Protein AF-A0A7K2NZA0-F1 (afdb_monomer_lite)

Secondary structure (DSSP, 8-state):
---HHHHHHT--TT------------EETTEES--HHHHHHHHHHHHHHHTT-

Radius of gyration: 13.84 Å; chains: 1; bounding box: 26×15×40 Å

pLDDT: mean 97.54, std 2.32, range [82.0, 98.56]

Sequence (53 aa):
MKTIDELLSEGVAGKRVFVRADLNVPLDGTTITDDGRIRAVVPTVKALADAGA

Structure (mmCIF, N/CA/C/O backbone):
data_AF-A0A7K2NZA0-F1
#
_entry.id   AF-A0A7K2NZA0-F1
#
loop_
_atom_site.group_PDB
_atom_site.id
_atom_site.type_symbol
_atom_site.label_atom_id
_atom_site.label_alt_id
_atom_site.label_comp_id
_atom_site.label_asym_id
_atom_site.label_entity_id
_atom_site.label_seq_id
_atom_site.pdbx_PDB_ins_code
_atom_site.Cartn_x
_atom_site.Cartn_y
_atom_site.Cartn_z
_atom_site.occupancy
_atom_site.B_iso_or_equiv
_atom_site.auth_seq_id
_atom_site.auth_comp_id
_atom_site.auth_asym_id
_atom_site.auth_atom_id
_atom_site.pdbx_PDB_model_num
ATOM 1 N N . MET A 1 1 ? 8.250 7.515 18.821 1.00 82.00 1 MET A N 1
ATOM 2 C CA . MET A 1 1 ? 7.654 7.633 17.473 1.00 82.00 1 MET A CA 1
ATOM 3 C C . MET A 1 1 ? 6.685 6.479 17.355 1.00 82.00 1 MET A C 1
ATOM 5 O O . MET A 1 1 ? 7.121 5.374 17.634 1.00 82.00 1 MET A O 1
ATOM 9 N N . LYS A 1 2 ? 5.413 6.734 17.042 1.00 93.19 2 LYS A N 1
ATOM 10 C CA . LYS A 1 2 ? 4.416 5.667 16.928 1.00 93.19 2 LYS A CA 1
ATOM 11 C C . LYS A 1 2 ? 4.600 4.908 15.611 1.00 93.19 2 LYS A C 1
ATOM 13 O O . LYS A 1 2 ? 4.807 5.550 14.580 1.00 93.19 2 LYS A O 1
ATOM 18 N N . THR A 1 3 ? 4.548 3.585 15.649 1.00 97.38 3 THR A N 1
ATOM 19 C CA . THR A 1 3 ? 4.690 2.706 14.481 1.00 97.38 3 THR A CA 1
ATOM 20 C C . THR A 1 3 ? 3.331 2.322 13.893 1.00 97.38 3 THR A C 1
ATOM 22 O O . THR A 1 3 ? 2.273 2.666 14.426 1.00 97.38 3 THR A O 1
ATOM 25 N N . ILE A 1 4 ? 3.348 1.603 12.767 1.00 96.06 4 ILE A N 1
ATOM 26 C CA . ILE A 1 4 ? 2.124 1.054 12.176 1.00 96.06 4 ILE A CA 1
ATOM 27 C C . ILE A 1 4 ? 1.495 -0.035 13.053 1.00 96.06 4 ILE A C 1
ATOM 29 O O . ILE A 1 4 ? 0.279 -0.037 13.204 1.00 96.06 4 ILE A O 1
ATOM 33 N N . ASP A 1 5 ? 2.292 -0.893 13.691 1.00 97.12 5 ASP A N 1
ATOM 34 C CA . ASP A 1 5 ? 1.773 -1.966 14.549 1.00 97.12 5 ASP A CA 1
ATOM 35 C C . ASP A 1 5 ? 1.019 -1.395 15.758 1.00 97.12 5 ASP A C 1
ATOM 37 O O . ASP A 1 5 ? -0.056 -1.872 16.119 1.00 97.12 5 ASP A O 1
ATOM 41 N N . GLU A 1 6 ? 1.531 -0.302 16.330 1.00 98.00 6 GLU A N 1
ATOM 42 C CA . GLU A 1 6 ? 0.856 0.446 17.396 1.00 98.00 6 GLU A CA 1
ATOM 43 C C . GLU A 1 6 ? -0.408 1.166 16.899 1.00 98.00 6 GLU A C 1
ATOM 45 O O . GLU A 1 6 ? -1.361 1.355 17.648 1.00 98.00 6 GLU A O 1
ATOM 50 N N . LEU A 1 7 ? -0.452 1.599 15.634 1.00 96.81 7 LEU A N 1
ATOM 51 C C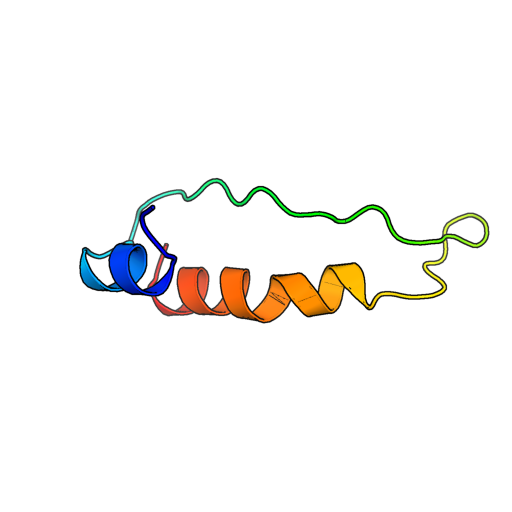A . LEU A 1 7 ? -1.664 2.187 15.056 1.00 96.81 7 LEU A CA 1
ATOM 52 C C . LEU A 1 7 ? -2.751 1.129 14.830 1.00 96.81 7 LEU A C 1
ATOM 54 O O . LEU A 1 7 ? -3.922 1.394 15.095 1.00 96.81 7 LEU A O 1
ATOM 58 N N . LEU A 1 8 ? -2.363 -0.053 14.351 1.00 97.56 8 LEU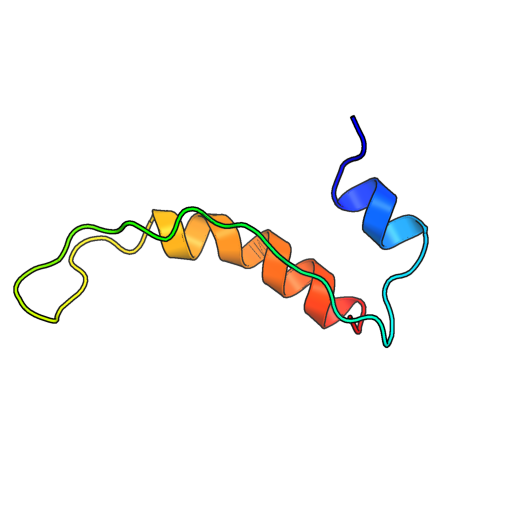 A N 1
ATOM 59 C CA . LEU A 1 8 ? -3.270 -1.172 14.113 1.00 97.56 8 LEU A CA 1
ATOM 60 C C . LEU A 1 8 ? -3.865 -1.698 15.423 1.00 97.56 8 LEU A C 1
ATOM 62 O O . LEU A 1 8 ? -5.065 -1.968 15.471 1.00 97.56 8 LEU A O 1
ATOM 66 N N . SER A 1 9 ? -3.065 -1.786 16.491 1.00 97.62 9 SER A N 1
ATOM 67 C CA . SER A 1 9 ? -3.531 -2.255 17.803 1.00 97.62 9 SER A CA 1
ATOM 68 C C . SER A 1 9 ? -4.569 -1.327 18.448 1.00 97.62 9 SER A C 1
ATOM 70 O O . SER A 1 9 ? -5.451 -1.798 19.162 1.00 97.62 9 SER A O 1
ATOM 72 N N . GLU A 1 10 ? -4.529 -0.027 18.149 1.00 96.94 10 GLU A N 1
ATOM 73 C CA . GLU A 1 10 ? -5.547 0.944 18.574 1.00 96.94 10 GLU A CA 1
ATOM 74 C C . GLU A 1 10 ? -6.844 0.896 17.739 1.00 96.94 10 GLU A C 1
ATOM 76 O O . GLU A 1 10 ? -7.827 1.564 18.073 1.00 96.94 10 GLU A O 1
ATOM 81 N N . GLY A 1 11 ? -6.866 0.111 16.659 1.00 97.06 11 GLY A N 1
ATOM 82 C CA . GLY A 1 11 ? -8.026 -0.094 15.800 1.00 97.06 11 GLY A CA 1
ATOM 83 C C . GLY A 1 11 ? -8.196 0.987 14.730 1.00 97.06 11 GLY A C 1
ATOM 84 O O . GLY A 1 11 ? -8.394 2.175 15.014 1.00 97.06 11 GLY A O 1
ATOM 85 N N . VAL A 1 12 ? -8.189 0.556 13.467 1.00 97.94 12 VAL A N 1
ATOM 86 C CA . VAL A 1 12 ? -8.365 1.427 12.291 1.00 97.94 12 VAL A CA 1
ATOM 87 C C . VAL A 1 12 ? -9.650 1.168 11.506 1.00 97.94 12 VAL A C 1
ATOM 89 O O . VAL A 1 12 ? -9.949 1.942 10.609 1.00 97.94 12 VAL A O 1
ATOM 92 N N . ALA A 1 13 ? -10.444 0.159 11.872 1.00 98.44 13 ALA A N 1
ATOM 93 C CA . ALA A 1 13 ? -11.659 -0.208 11.148 1.00 98.44 13 ALA A CA 1
ATOM 94 C C . ALA A 1 13 ? -12.617 0.983 10.927 1.00 98.44 13 ALA A C 1
ATOM 96 O O . ALA A 1 13 ? -12.990 1.683 11.873 1.00 98.44 13 ALA A O 1
ATOM 97 N N . GLY A 1 14 ? -13.011 1.210 9.672 1.00 98.25 14 GLY A N 1
ATOM 98 C CA . GLY A 1 14 ? -13.879 2.300 9.226 1.00 98.25 14 GLY A CA 1
ATOM 99 C C . GLY A 1 14 ? -13.216 3.682 9.202 1.00 98.25 14 GLY A C 1
ATOM 100 O O . GLY A 1 14 ? -13.908 4.684 8.994 1.00 98.25 14 GLY A O 1
ATOM 101 N N . LYS A 1 15 ? -11.902 3.776 9.448 1.00 97.94 15 LYS A N 1
ATOM 102 C CA . LYS A 1 15 ? -11.164 5.042 9.468 1.00 97.94 15 LYS A CA 1
ATOM 103 C C . LYS A 1 15 ? -10.362 5.224 8.188 1.00 97.94 15 LYS A C 1
ATOM 105 O O . LYS A 1 15 ? -9.412 4.506 7.917 1.00 97.94 15 LYS A O 1
ATOM 110 N N . ARG A 1 16 ? -10.586 6.354 7.519 1.00 97.94 16 ARG A N 1
ATOM 111 C CA . ARG A 1 16 ? -9.724 6.795 6.415 1.00 97.94 16 ARG A CA 1
ATOM 112 C C . ARG A 1 16 ? -8.314 7.118 6.922 1.00 97.94 16 ARG A C 1
ATOM 114 O O . ARG A 1 16 ? -8.138 8.065 7.689 1.00 97.94 16 ARG A O 1
ATOM 121 N N . VAL A 1 17 ? -7.318 6.373 6.445 1.00 97.12 17 VAL A N 1
ATOM 122 C CA . VAL A 1 17 ? -5.900 6.565 6.783 1.00 97.12 17 VAL A CA 1
ATOM 123 C C . VAL A 1 17 ? -5.152 7.214 5.617 1.00 97.12 17 VAL A C 1
ATOM 125 O O . VAL A 1 17 ? -5.197 6.736 4.487 1.00 97.12 17 VAL A O 1
ATOM 128 N N . PHE A 1 18 ? -4.431 8.305 5.891 1.00 97.50 18 PHE A N 1
ATOM 129 C CA . PHE A 1 18 ? -3.533 8.926 4.919 1.00 97.50 18 PHE A CA 1
ATOM 130 C C . PHE A 1 18 ? -2.146 8.275 4.986 1.00 97.50 18 PHE A C 1
ATOM 132 O O . PHE A 1 18 ? -1.414 8.461 5.958 1.00 97.50 18 PHE A O 1
ATOM 139 N N . VAL A 1 19 ? -1.779 7.529 3.942 1.00 97.38 19 VAL A N 1
ATOM 140 C CA . VAL A 1 19 ? -0.468 6.875 3.827 1.00 97.38 19 VAL A CA 1
ATOM 141 C C . VAL A 1 19 ? 0.446 7.721 2.944 1.00 97.38 19 VAL A C 1
ATOM 143 O O . VAL A 1 19 ? 0.255 7.808 1.732 1.00 97.38 19 VAL A O 1
ATOM 146 N N . ARG A 1 20 ? 1.471 8.335 3.542 1.00 98.00 20 ARG A N 1
ATOM 147 C CA . ARG A 1 20 ? 2.544 8.993 2.788 1.00 98.00 20 ARG A CA 1
ATOM 148 C C . ARG A 1 20 ? 3.566 7.946 2.346 1.00 98.00 20 ARG A C 1
ATOM 150 O O . ARG A 1 20 ? 4.205 7.329 3.191 1.00 98.00 20 ARG A O 1
ATOM 157 N N . ALA A 1 21 ? 3.740 7.788 1.039 1.00 97.31 21 ALA A N 1
ATOM 158 C CA . ALA A 1 21 ? 4.618 6.791 0.432 1.00 97.31 21 ALA A CA 1
ATOM 159 C C . ALA A 1 21 ? 5.614 7.432 -0.549 1.00 97.31 21 ALA A C 1
ATOM 161 O O . ALA A 1 21 ? 5.286 8.42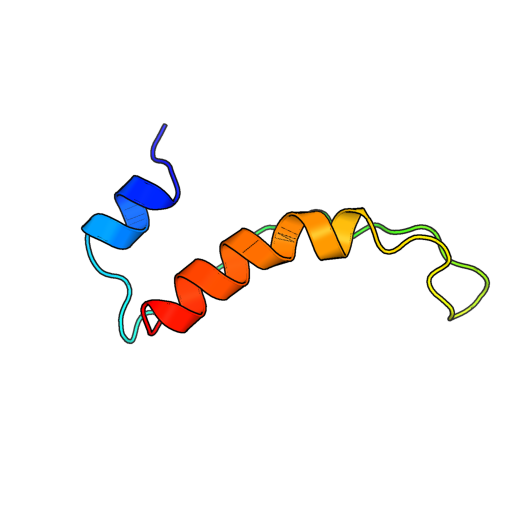7 -1.196 1.00 97.31 21 ALA A O 1
ATOM 162 N N . ASP A 1 22 ? 6.813 6.856 -0.677 1.00 98.00 22 ASP A N 1
ATOM 163 C CA . ASP A 1 22 ? 7.706 7.160 -1.800 1.00 98.00 22 ASP A CA 1
ATOM 164 C C . ASP A 1 22 ? 7.311 6.282 -2.992 1.00 98.00 22 ASP A C 1
ATOM 166 O O . ASP A 1 22 ? 7.556 5.079 -2.997 1.00 98.00 22 ASP A O 1
ATOM 170 N N . LEU A 1 23 ? 6.680 6.898 -3.989 1.00 98.00 23 LEU A N 1
ATOM 171 C CA . LEU A 1 23 ? 6.272 6.257 -5.242 1.00 98.00 23 LEU A CA 1
ATOM 172 C C . LEU A 1 23 ? 7.032 6.827 -6.448 1.00 98.00 23 LEU A C 1
ATOM 174 O O . LEU A 1 23 ? 6.615 6.644 -7.588 1.00 98.00 23 LEU A O 1
ATOM 178 N N . ASN A 1 24 ? 8.138 7.539 -6.214 1.00 97.56 24 ASN A N 1
ATOM 179 C CA . ASN A 1 24 ? 8.958 8.102 -7.279 1.00 97.56 24 ASN A CA 1
ATOM 180 C C . ASN A 1 24 ? 9.826 6.998 -7.904 1.00 97.56 24 ASN A C 1
ATOM 182 O O . ASN A 1 24 ? 10.951 6.766 -7.460 1.00 97.56 24 ASN A O 1
ATOM 186 N N . VAL A 1 25 ? 9.271 6.279 -8.877 1.00 98.44 25 VAL A N 1
ATOM 187 C CA . VAL A 1 25 ? 9.908 5.157 -9.585 1.00 98.44 25 VAL A CA 1
ATOM 188 C C . VAL A 1 25 ? 10.529 5.597 -10.915 1.00 98.44 25 VAL A C 1
ATOM 190 O O . VAL A 1 25 ? 10.056 6.567 -11.511 1.00 98.44 25 VAL A O 1
ATOM 193 N N . PRO A 1 26 ? 11.574 4.907 -11.410 1.00 98.31 26 PRO A N 1
ATOM 194 C CA . PRO A 1 26 ? 12.095 5.161 -12.747 1.00 98.31 26 PRO A CA 1
ATOM 195 C C . PRO A 1 26 ? 11.073 4.764 -13.823 1.00 98.31 26 PRO A C 1
ATOM 197 O O . PRO A 1 26 ? 10.375 3.751 -13.710 1.00 98.31 26 PRO A O 1
ATOM 200 N N . LEU A 1 27 ? 11.014 5.574 -14.879 1.00 98.44 27 LEU A N 1
ATOM 201 C CA . LEU A 1 27 ? 10.122 5.392 -16.021 1.00 98.44 27 LEU A CA 1
ATOM 202 C C . LEU A 1 27 ? 10.918 5.324 -17.327 1.00 98.44 27 LEU A C 1
ATOM 204 O O . LEU A 1 27 ? 11.920 6.022 -17.485 1.00 98.44 27 LEU A O 1
ATOM 208 N N . ASP A 1 28 ? 10.403 4.548 -18.274 1.00 98.12 28 ASP A N 1
ATOM 209 C CA . ASP A 1 28 ? 10.691 4.648 -19.703 1.00 98.12 28 ASP A CA 1
ATOM 210 C C . ASP A 1 28 ? 9.409 5.092 -20.425 1.00 98.12 28 ASP A C 1
ATOM 212 O O . ASP A 1 28 ? 8.455 4.326 -20.602 1.00 98.12 28 ASP A O 1
ATOM 216 N N . GLY A 1 29 ? 9.336 6.387 -20.743 1.00 97.50 29 GLY A N 1
ATOM 217 C CA . GLY A 1 29 ? 8.121 7.029 -21.240 1.00 97.50 29 GLY A CA 1
ATOM 218 C C . GLY A 1 29 ? 6.972 6.944 -20.231 1.00 97.50 29 GLY A C 1
ATOM 219 O O . GLY A 1 29 ? 6.937 7.687 -19.253 1.00 97.50 29 GLY A O 1
ATOM 220 N N . THR A 1 30 ? 6.021 6.044 -20.485 1.00 97.25 30 THR A N 1
ATOM 221 C CA . THR A 1 30 ? 4.859 5.786 -19.608 1.00 97.25 30 THR A CA 1
ATOM 222 C C . THR A 1 30 ? 4.956 4.459 -18.851 1.00 97.25 30 THR A C 1
ATOM 224 O O . THR A 1 30 ? 4.078 4.142 -18.051 1.00 97.25 30 THR A O 1
ATOM 227 N N . THR A 1 31 ? 6.024 3.692 -19.078 1.00 98.12 31 THR A N 1
ATOM 228 C CA . THR A 1 31 ? 6.223 2.359 -18.509 1.00 98.12 31 THR A CA 1
ATOM 229 C C . THR A 1 31 ? 7.140 2.437 -17.295 1.00 98.12 31 THR A C 1
ATOM 231 O O . THR A 1 31 ? 8.209 3.037 -17.360 1.00 98.12 31 THR A O 1
ATOM 234 N N . ILE A 1 32 ? 6.756 1.803 -16.188 1.00 98.50 32 ILE A N 1
ATOM 235 C CA . ILE A 1 32 ? 7.624 1.653 -15.012 1.00 98.50 32 ILE A CA 1
ATOM 236 C C . ILE A 1 32 ? 8.681 0.592 -15.311 1.00 98.50 32 ILE A C 1
ATOM 238 O O . ILE A 1 32 ? 8.339 -0.515 -15.724 1.00 98.50 32 ILE A O 1
ATOM 242 N N . THR A 1 33 ? 9.954 0.916 -15.083 1.00 98.44 33 THR A N 1
ATOM 243 C CA . THR A 1 33 ? 11.073 -0.011 -15.333 1.00 98.44 33 THR A CA 1
ATOM 244 C C . THR A 1 33 ? 11.555 -0.731 -14.076 1.00 98.44 33 THR A C 1
ATOM 246 O O . THR A 1 33 ? 12.100 -1.828 -14.175 1.00 98.44 33 THR A O 1
ATOM 249 N N . ASP A 1 34 ? 11.311 -0.156 -12.897 1.00 98.44 34 ASP A N 1
ATOM 250 C CA . ASP A 1 34 ? 11.522 -0.789 -11.593 1.00 98.44 34 ASP A CA 1
ATOM 251 C C . ASP A 1 34 ? 10.435 -0.327 -10.611 1.00 98.44 34 ASP A C 1
ATOM 253 O O . ASP A 1 34 ? 10.322 0.850 -10.269 1.00 98.44 34 ASP A O 1
ATOM 257 N N . ASP A 1 35 ? 9.618 -1.268 -10.151 1.00 98.38 35 ASP A N 1
ATOM 258 C CA . ASP A 1 35 ? 8.508 -1.061 -9.223 1.00 98.38 35 ASP A CA 1
ATOM 259 C C . ASP A 1 35 ? 8.890 -1.349 -7.756 1.00 98.38 35 ASP A C 1
ATOM 261 O O . ASP A 1 35 ? 8.018 -1.421 -6.887 1.00 98.38 35 ASP A O 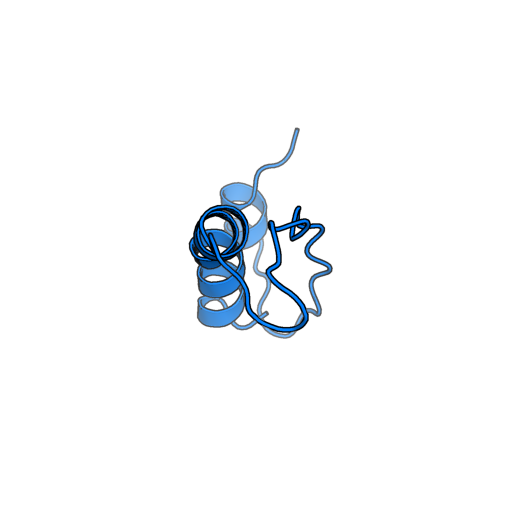1
ATOM 265 N N . GLY A 1 36 ? 10.182 -1.483 -7.438 1.00 98.56 36 GLY A N 1
ATOM 266 C CA . GLY A 1 36 ? 10.669 -1.806 -6.095 1.00 98.56 36 GLY A CA 1
ATOM 267 C C . GLY A 1 36 ? 10.139 -0.874 -4.999 1.00 98.56 36 GLY A C 1
ATOM 268 O O . GLY A 1 36 ? 9.748 -1.343 -3.929 1.00 98.56 36 GLY A O 1
ATOM 269 N N . ARG A 1 37 ? 10.030 0.435 -5.272 1.00 98.50 37 ARG A N 1
ATOM 270 C CA . ARG A 1 37 ? 9.456 1.408 -4.319 1.00 98.50 37 ARG A CA 1
ATOM 271 C C . ARG A 1 37 ? 7.956 1.219 -4.104 1.00 98.50 37 ARG A C 1
ATOM 273 O O . ARG A 1 37 ? 7.481 1.369 -2.984 1.00 98.50 37 ARG A O 1
ATOM 280 N N . ILE A 1 38 ? 7.220 0.826 -5.143 1.00 98.44 38 ILE A N 1
ATOM 281 C CA . ILE A 1 38 ? 5.792 0.506 -5.028 1.00 98.44 38 ILE A CA 1
ATOM 282 C C . ILE A 1 38 ? 5.634 -0.744 -4.162 1.00 98.44 38 ILE A C 1
ATOM 284 O O . ILE A 1 38 ? 4.900 -0.724 -3.174 1.00 98.44 38 ILE A O 1
ATOM 288 N N . ARG A 1 39 ? 6.383 -1.811 -4.474 1.00 98.50 39 ARG A N 1
ATOM 289 C CA . ARG A 1 39 ? 6.359 -3.073 -3.719 1.00 98.50 39 ARG A CA 1
ATOM 290 C C . ARG A 1 39 ? 6.741 -2.892 -2.249 1.00 98.50 39 ARG A C 1
ATOM 292 O O . ARG A 1 39 ? 6.141 -3.539 -1.396 1.00 98.50 39 ARG A O 1
ATOM 299 N N . ALA A 1 40 ? 7.661 -1.979 -1.936 1.00 98.44 40 ALA A N 1
ATOM 300 C CA . ALA A 1 40 ? 8.043 -1.663 -0.559 1.00 98.44 40 ALA A CA 1
ATOM 301 C C . ALA A 1 40 ? 6.888 -1.094 0.293 1.00 98.44 40 ALA A C 1
ATOM 303 O O . ALA A 1 40 ? 6.893 -1.246 1.512 1.00 98.44 40 ALA A O 1
ATOM 304 N N . VAL A 1 41 ? 5.885 -0.466 -0.329 1.00 98.12 41 VAL A N 1
ATOM 305 C CA . VAL A 1 41 ? 4.740 0.162 0.360 1.00 98.12 41 VAL A CA 1
ATOM 306 C C . VAL A 1 41 ? 3.569 -0.815 0.540 1.00 98.12 41 VAL A C 1
ATOM 308 O O . VAL A 1 41 ? 2.750 -0.644 1.445 1.00 98.12 41 VAL A O 1
ATOM 311 N N . VAL A 1 42 ? 3.497 -1.866 -0.285 1.00 98.31 42 VAL A N 1
ATOM 312 C CA . VAL A 1 42 ? 2.396 -2.847 -0.293 1.00 98.31 42 VAL A CA 1
ATOM 313 C C . VAL A 1 42 ? 2.102 -3.457 1.086 1.00 98.31 42 VAL A C 1
ATOM 315 O O . VAL A 1 42 ? 0.920 -3.508 1.431 1.00 98.31 42 VAL A O 1
ATOM 318 N N . PRO A 1 43 ? 3.089 -3.880 1.907 1.00 98.31 43 PRO A N 1
ATOM 319 C CA . PRO A 1 43 ? 2.803 -4.467 3.219 1.00 98.31 43 PRO A CA 1
ATOM 320 C C . PRO A 1 43 ? 2.011 -3.528 4.138 1.00 98.31 43 PRO A C 1
ATOM 322 O O . PRO A 1 43 ? 1.049 -3.953 4.770 1.00 98.31 43 PRO A O 1
ATOM 325 N N . THR A 1 44 ? 2.362 -2.240 4.148 1.00 98.19 44 THR A N 1
ATOM 326 C CA . THR A 1 44 ? 1.695 -1.197 4.941 1.00 98.19 44 THR A CA 1
ATOM 327 C C . THR A 1 44 ? 0.247 -1.002 4.497 1.00 98.19 44 THR A C 1
ATOM 329 O O . THR A 1 44 ? -0.662 -0.993 5.324 1.00 98.19 44 THR A O 1
ATOM 332 N N . VAL A 1 45 ? 0.015 -0.864 3.187 1.00 98.12 45 VAL A N 1
ATOM 333 C CA . VAL A 1 45 ? -1.337 -0.660 2.637 1.00 98.12 45 VAL A CA 1
ATOM 334 C C . VAL A 1 45 ? -2.209 -1.887 2.881 1.00 98.12 45 VAL A C 1
ATOM 336 O O . VAL A 1 45 ? -3.356 -1.745 3.298 1.00 98.12 45 VAL A O 1
ATOM 339 N N . LYS A 1 46 ? -1.655 -3.087 2.679 1.00 98.38 46 LYS A N 1
ATOM 340 C CA . LYS A 1 46 ? -2.366 -4.341 2.916 1.00 98.38 46 LYS A CA 1
ATOM 341 C C . LYS A 1 46 ? -2.752 -4.503 4.385 1.00 98.38 46 LYS A C 1
ATOM 343 O O . LYS A 1 46 ? -3.904 -4.800 4.657 1.00 98.38 46 LYS A O 1
ATOM 348 N N . ALA A 1 47 ? -1.840 -4.240 5.321 1.00 98.44 47 ALA A N 1
ATOM 349 C CA . ALA A 1 47 ? -2.137 -4.348 6.749 1.00 98.44 47 ALA A CA 1
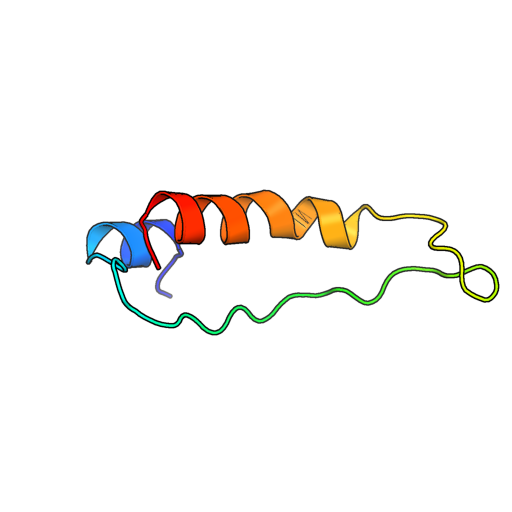ATOM 350 C C . ALA A 1 47 ? -3.274 -3.408 7.192 1.00 98.44 47 ALA A C 1
ATOM 352 O O . ALA A 1 47 ? -4.130 -3.802 7.979 1.00 98.44 47 ALA A O 1
ATOM 353 N N . LEU A 1 48 ? -3.315 -2.182 6.660 1.00 98.44 48 LEU A N 1
ATOM 354 C CA . LEU A 1 48 ? -4.393 -1.228 6.939 1.00 98.44 48 LEU A CA 1
ATOM 355 C C . LEU A 1 48 ? -5.732 -1.682 6.338 1.00 98.44 48 LEU A C 1
ATOM 357 O O . LEU A 1 48 ? -6.746 -1.655 7.032 1.00 98.44 48 LEU A O 1
ATOM 361 N N . ALA A 1 49 ? -5.730 -2.130 5.079 1.00 98.12 49 ALA A N 1
ATOM 362 C CA . ALA A 1 49 ? -6.929 -2.617 4.399 1.00 98.12 49 ALA A CA 1
ATOM 363 C C . ALA A 1 49 ? -7.489 -3.895 5.049 1.00 98.12 49 ALA A C 1
ATOM 365 O O . ALA A 1 49 ? -8.690 -3.985 5.293 1.00 98.12 49 ALA A O 1
ATOM 366 N N . ASP A 1 50 ? -6.621 -4.851 5.395 1.00 98.38 50 ASP A N 1
ATOM 367 C CA . ASP A 1 50 ? -6.993 -6.093 6.084 1.00 98.38 50 ASP A CA 1
ATOM 368 C C . ASP A 1 50 ? -7.559 -5.806 7.491 1.00 98.38 50 ASP A C 1
ATOM 370 O O . ASP A 1 50 ? -8.433 -6.527 7.971 1.00 98.38 50 ASP A O 1
ATOM 374 N N . ALA A 1 51 ? -7.122 -4.716 8.137 1.00 98.31 51 ALA A N 1
ATOM 375 C CA . ALA A 1 51 ? -7.675 -4.221 9.402 1.00 98.31 51 ALA A CA 1
ATOM 376 C C . ALA A 1 51 ? -8.957 -3.373 9.238 1.00 98.31 51 ALA A C 1
ATOM 378 O O . ALA A 1 51 ? -9.486 -2.846 10.222 1.00 98.31 51 ALA A O 1
ATOM 379 N N . GLY A 1 52 ? -9.465 -3.245 8.010 1.00 97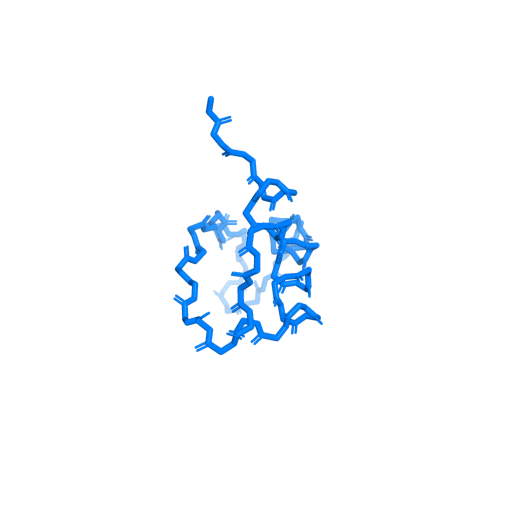.94 52 GLY A N 1
ATOM 380 C CA . GLY A 1 52 ? -10.721 -2.577 7.687 1.00 97.94 52 GLY A CA 1
ATOM 381 C C . GLY A 1 52 ? -10.663 -1.053 7.692 1.00 97.94 52 GLY A C 1
ATOM 382 O O . GLY A 1 52 ? -11.718 -0.442 7.862 1.00 97.94 52 GLY A O 1
ATOM 383 N N . ALA A 1 53 ? -9.475 -0.450 7.576 1.00 96.88 53 ALA A N 1
ATOM 384 C CA . ALA A 1 53 ? -9.324 1.001 7.428 1.00 96.88 53 ALA A CA 1
ATOM 385 C C . ALA A 1 53 ? -10.143 1.557 6.248 1.00 96.88 53 ALA A C 1
ATOM 387 O O . ALA A 1 53 ? -10.050 0.980 5.142 1.00 96.88 53 ALA A O 1
#

Foldseek 3Di:
DDDLVNVLVVACAPHDDDDDFPQPADDDPPHGPDRVRVVVCVVSVVSNVVSHD